Protein AF-A0A3D3QJD1-F1 (afdb_monomer)

Nearest PDB structures (foldseek):
  6xz3-assembly1_A-2  TM=6.275E-01  e=7.577E-01  Homo sapiens
  8dt0-assembly1_A  TM=5.704E-01  e=1.671E+00  synthetic construct
  2ic9-assembly2_B  TM=5.806E-01  e=1.492E+00  Orthohantavirus sinnombreense
  5ic1-assembly1_A  TM=6.171E-01  e=2.939E+00  Mus musculus

Structure (mmCIF, N/CA/C/O backbone):
data_AF-A0A3D3QJD1-F1
#
_entry.id   AF-A0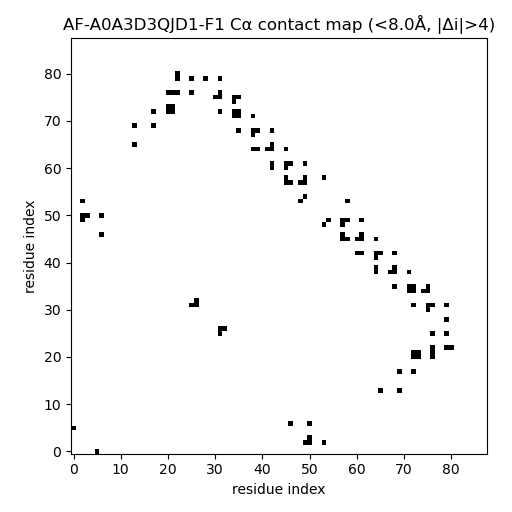A3D3QJD1-F1
#
loop_
_atom_site.group_PDB
_atom_site.id
_atom_site.type_symbol
_atom_site.label_atom_id
_atom_site.label_alt_id
_atom_site.label_comp_id
_atom_site.label_asym_id
_atom_site.label_entity_id
_atom_site.label_seq_id
_atom_site.pdbx_PDB_ins_code
_atom_site.Cartn_x
_atom_site.Cartn_y
_atom_site.Cartn_z
_atom_site.occupancy
_atom_site.B_iso_or_equiv
_atom_site.auth_seq_id
_atom_site.auth_comp_id
_atom_site.auth_asym_id
_atom_site.auth_atom_id
_atom_site.pdbx_PDB_model_num
ATOM 1 N N . MET A 1 1 ? -16.020 13.278 12.713 1.00 56.66 1 MET A N 1
ATOM 2 C CA . MET A 1 1 ? -15.705 12.778 11.361 1.00 56.66 1 MET A CA 1
ATOM 3 C C . MET A 1 1 ? -16.315 11.395 11.264 1.00 56.66 1 MET A C 1
ATOM 5 O O . MET A 1 1 ? -16.147 10.638 12.212 1.00 56.66 1 MET A O 1
ATOM 9 N N . HIS A 1 2 ? -17.104 11.109 10.231 1.00 78.31 2 HIS A N 1
ATOM 10 C CA . HIS A 1 2 ? -17.677 9.773 10.051 1.00 78.31 2 HIS A CA 1
ATOM 11 C C . HIS A 1 2 ? -16.546 8.819 9.629 1.00 78.31 2 HIS A C 1
ATOM 13 O O . HIS A 1 2 ? -15.736 9.202 8.788 1.00 78.31 2 HIS A O 1
ATOM 19 N N . THR A 1 3 ? -16.442 7.611 10.189 1.00 79.69 3 THR A N 1
ATOM 20 C CA . THR A 1 3 ? -15.297 6.714 9.917 1.00 79.69 3 THR A CA 1
ATOM 21 C C . THR A 1 3 ? -15.135 6.415 8.426 1.00 79.69 3 THR A C 1
ATOM 23 O O . THR A 1 3 ? -14.024 6.473 7.912 1.00 79.69 3 THR A O 1
ATOM 26 N N . ALA A 1 4 ? -16.240 6.246 7.695 1.00 84.56 4 ALA A N 1
ATOM 27 C CA . ALA A 1 4 ? -16.203 6.080 6.239 1.00 84.56 4 ALA A CA 1
ATOM 28 C C . ALA A 1 4 ? -15.561 7.275 5.495 1.00 84.56 4 ALA A C 1
ATOM 30 O O . ALA A 1 4 ? -14.873 7.095 4.493 1.00 84.56 4 ALA A O 1
ATOM 31 N N . GLU A 1 5 ? -15.735 8.513 5.982 1.00 90.88 5 GLU A N 1
ATOM 32 C CA . GLU A 1 5 ? -15.052 9.681 5.402 1.00 90.88 5 GLU A CA 1
ATOM 33 C C . GLU A 1 5 ? -13.547 9.647 5.687 1.00 90.88 5 GLU A C 1
ATOM 35 O O . GLU A 1 5 ? -12.756 10.030 4.826 1.00 90.88 5 GLU A O 1
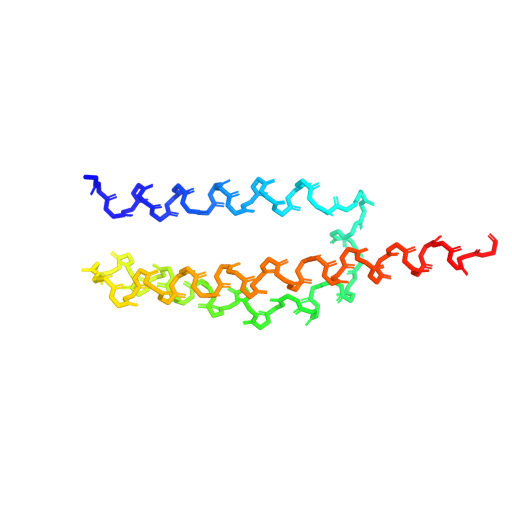ATOM 40 N N . ALA A 1 6 ? -13.154 9.168 6.871 1.00 90.06 6 ALA A N 1
ATOM 41 C CA . ALA A 1 6 ? -11.757 9.017 7.264 1.00 90.06 6 ALA A CA 1
ATOM 42 C C . ALA A 1 6 ? -11.049 7.950 6.417 1.00 90.06 6 ALA A C 1
ATOM 44 O O . ALA A 1 6 ? -9.991 8.218 5.854 1.00 90.06 6 ALA A O 1
ATOM 45 N N . VAL A 1 7 ? -11.676 6.782 6.259 1.00 91.44 7 VAL A N 1
ATOM 46 C CA . VAL A 1 7 ? -11.213 5.682 5.399 1.00 91.44 7 VAL A CA 1
ATOM 47 C C . VAL A 1 7 ? -11.056 6.159 3.960 1.00 91.44 7 VAL A C 1
ATOM 49 O O . VAL A 1 7 ? -9.991 5.992 3.368 1.00 91.44 7 VAL A O 1
ATOM 52 N N . ARG A 1 8 ? -12.067 6.856 3.419 1.00 93.44 8 ARG A N 1
ATOM 53 C CA . ARG A 1 8 ? -11.973 7.458 2.084 1.00 93.44 8 ARG A CA 1
ATOM 54 C C . ARG A 1 8 ? -10.777 8.402 1.982 1.00 93.44 8 ARG A C 1
ATOM 56 O O . ARG A 1 8 ? -10.029 8.327 1.011 1.00 93.44 8 ARG A O 1
ATOM 63 N N . GLN A 1 9 ? -10.581 9.270 2.974 1.00 95.25 9 GLN A N 1
ATOM 64 C CA . GLN A 1 9 ? -9.477 10.224 2.958 1.00 95.25 9 GLN A CA 1
ATOM 65 C C . GLN A 1 9 ? -8.111 9.528 2.989 1.00 95.25 9 GLN A C 1
ATOM 67 O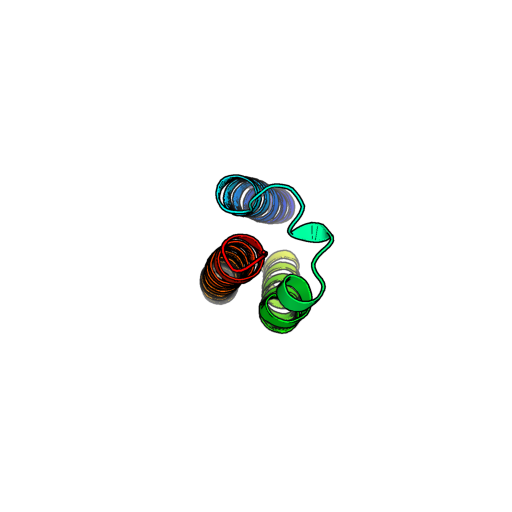 O . GLN A 1 9 ? -7.195 9.972 2.297 1.00 95.25 9 GLN A O 1
ATOM 72 N N . VAL A 1 10 ? -7.973 8.439 3.752 1.00 94.75 10 VAL A N 1
ATOM 73 C CA . VAL A 1 10 ? -6.754 7.620 3.782 1.00 94.75 10 VAL A CA 1
ATOM 74 C C . VAL A 1 10 ? -6.476 7.026 2.398 1.00 94.75 10 VAL A C 1
ATOM 76 O O . VAL A 1 10 ? -5.374 7.207 1.880 1.00 94.75 10 VAL A O 1
ATOM 79 N N . CYS A 1 11 ? -7.474 6.415 1.753 1.00 95.44 11 CYS A N 1
ATOM 80 C CA . CYS A 1 11 ? -7.328 5.861 0.404 1.00 95.44 11 CYS A CA 1
ATOM 81 C C . CYS A 1 11 ? -6.955 6.929 -0.637 1.00 95.44 11 CYS A C 1
ATOM 83 O O . CYS A 1 11 ? -6.072 6.712 -1.465 1.00 95.44 11 CYS A O 1
ATOM 85 N N . GLU A 1 12 ? -7.596 8.101 -0.596 1.00 97.00 12 GLU A N 1
ATOM 86 C CA . GLU A 1 12 ? -7.303 9.215 -1.508 1.00 97.00 12 GLU A CA 1
ATOM 87 C C . GLU A 1 12 ? -5.890 9.779 -1.313 1.00 97.00 12 GLU A C 1
ATOM 89 O O . GLU A 1 12 ? -5.236 10.179 -2.279 1.00 97.00 12 GLU A O 1
ATOM 94 N N . ASN A 1 13 ? -5.410 9.843 -0.070 1.00 96.69 13 ASN A N 1
ATOM 95 C CA . ASN A 1 13 ? -4.051 10.288 0.227 1.00 96.69 13 ASN A CA 1
ATOM 96 C C . ASN A 1 13 ? -3.035 9.281 -0.302 1.00 96.69 13 ASN A C 1
ATOM 98 O O . ASN A 1 13 ? -2.150 9.658 -1.068 1.00 96.69 13 ASN A O 1
ATOM 102 N N . LEU A 1 14 ? -3.227 8.005 0.025 1.00 95.69 14 LEU A N 1
ATOM 103 C CA . LEU A 1 14 ? -2.330 6.944 -0.400 1.00 95.69 14 LEU A CA 1
ATOM 104 C C . LEU A 1 14 ? -2.276 6.828 -1.928 1.00 95.69 14 LEU A C 1
ATOM 106 O O . LEU A 1 14 ? -1.196 6.771 -2.508 1.00 95.69 14 LEU A O 1
ATOM 110 N N . GLY A 1 15 ? -3.427 6.887 -2.604 1.00 95.88 15 GLY A N 1
ATOM 111 C CA . GLY A 1 15 ? -3.487 6.867 -4.066 1.00 95.88 15 GLY A CA 1
ATOM 112 C C . GLY A 1 15 ? -2.715 8.026 -4.707 1.00 95.88 15 GLY A C 1
ATOM 113 O O . GLY A 1 15 ? -1.990 7.818 -5.682 1.00 95.88 15 GLY A O 1
ATOM 114 N N . ARG A 1 16 ? -2.807 9.237 -4.137 1.00 97.38 16 ARG A N 1
ATOM 115 C CA . ARG A 1 16 ? -2.021 10.396 -4.595 1.00 97.38 16 ARG A CA 1
ATOM 116 C C . ARG A 1 16 ? -0.523 10.199 -4.378 1.00 97.38 16 ARG A C 1
ATOM 118 O O . ARG A 1 16 ? 0.263 10.552 -5.255 1.00 97.38 16 ARG A O 1
ATOM 125 N N . GLU A 1 17 ? -0.125 9.646 -3.239 1.00 96.88 17 GLU A N 1
ATOM 126 C CA . GLU A 1 17 ? 1.283 9.388 -2.928 1.00 96.88 17 GLU A CA 1
ATOM 127 C C . GLU A 1 17 ? 1.884 8.309 -3.833 1.00 96.88 17 GLU A C 1
ATOM 129 O O . GLU A 1 17 ? 2.956 8.523 -4.400 1.00 96.88 17 GLU A O 1
ATOM 134 N N . ILE A 1 18 ? 1.169 7.201 -4.050 1.00 96.12 18 ILE A N 1
ATOM 135 C CA . ILE A 1 18 ? 1.557 6.145 -4.995 1.00 96.12 18 ILE A CA 1
ATOM 136 C C . ILE A 1 18 ? 1.724 6.737 -6.397 1.00 96.12 18 ILE A C 1
ATOM 138 O 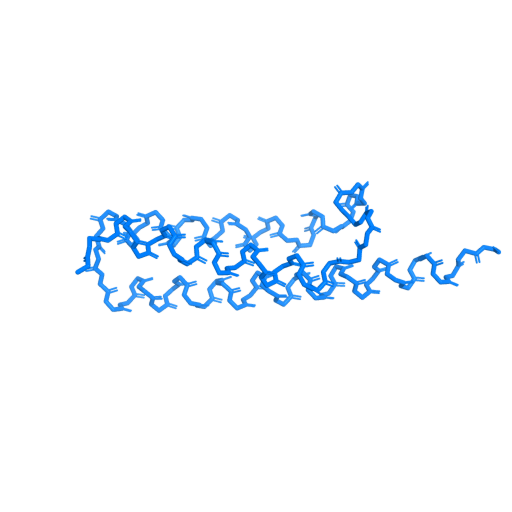O . ILE A 1 18 ? 2.744 6.509 -7.048 1.00 96.12 18 ILE A O 1
ATOM 142 N N . GLN A 1 19 ? 0.764 7.548 -6.856 1.00 95.25 19 GLN A N 1
ATOM 143 C CA . GLN A 1 19 ? 0.839 8.194 -8.167 1.00 95.25 19 GLN A CA 1
ATOM 144 C C . GLN A 1 19 ? 2.060 9.115 -8.301 1.00 95.25 19 GLN A C 1
ATOM 146 O O . GLN A 1 19 ? 2.633 9.204 -9.385 1.00 95.25 19 GLN A O 1
ATOM 151 N N . ALA A 1 20 ? 2.471 9.786 -7.223 1.00 96.25 20 ALA A N 1
ATOM 152 C CA . ALA A 1 20 ? 3.619 10.687 -7.234 1.00 96.25 20 ALA A CA 1
ATOM 153 C C . ALA A 1 2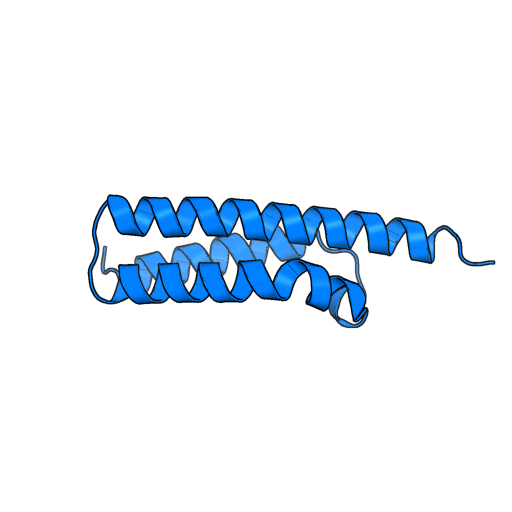0 ? 4.967 9.955 -7.359 1.00 96.25 20 ALA A C 1
ATOM 155 O O . ALA A 1 20 ? 5.914 10.526 -7.898 1.00 96.25 20 ALA A O 1
ATOM 156 N N . ILE A 1 21 ? 5.065 8.713 -6.871 1.00 95.69 21 ILE A N 1
ATOM 157 C CA . ILE A 1 21 ? 6.306 7.917 -6.912 1.00 95.69 21 ILE A CA 1
ATOM 158 C C . ILE A 1 21 ? 6.362 6.926 -8.079 1.00 95.69 21 ILE A C 1
ATOM 160 O O . ILE A 1 21 ? 7.437 6.444 -8.425 1.00 95.69 21 ILE A O 1
ATOM 164 N N . CYS A 1 22 ? 5.218 6.596 -8.677 1.00 94.88 22 CYS A N 1
ATOM 165 C CA . CYS A 1 22 ? 5.127 5.587 -9.723 1.00 94.88 22 CYS A CA 1
ATOM 166 C C . CYS A 1 22 ? 5.499 6.152 -11.105 1.00 94.88 22 CYS A C 1
ATOM 168 O O . CYS A 1 22 ? 4.796 7.028 -11.617 1.00 94.88 22 CYS A O 1
ATOM 170 N N . PRO A 1 23 ? 6.540 5.622 -11.772 1.00 95.00 23 PRO A N 1
ATOM 171 C CA . PRO A 1 23 ? 6.886 6.043 -13.123 1.00 95.00 23 PRO A CA 1
ATOM 172 C C . PRO A 1 23 ? 5.807 5.627 -14.144 1.00 95.00 23 PRO A C 1
ATOM 174 O O . PRO A 1 23 ? 5.134 4.602 -13.971 1.00 95.00 23 PRO A O 1
ATOM 177 N N . PRO A 1 24 ? 5.638 6.376 -15.254 1.00 94.25 24 PRO A N 1
ATOM 178 C CA . PRO A 1 24 ? 4.682 6.022 -16.297 1.00 94.25 24 PRO A CA 1
ATOM 179 C C . PRO A 1 24 ? 4.899 4.601 -16.833 1.00 94.25 24 PRO A C 1
ATOM 181 O O . PRO A 1 24 ? 6.009 4.218 -17.190 1.00 94.25 24 PRO A O 1
ATOM 184 N N . GLY A 1 25 ? 3.818 3.825 -16.932 1.00 94.25 25 GLY A N 1
ATOM 185 C CA . GLY A 1 25 ? 3.848 2.460 -17.468 1.00 94.25 25 GLY A CA 1
ATOM 186 C C . GLY A 1 25 ? 4.059 1.354 -16.432 1.00 94.25 25 GLY A C 1
ATOM 187 O O . GLY A 1 25 ? 3.757 0.204 -16.751 1.00 94.25 25 GLY A O 1
ATOM 188 N N . ILE A 1 26 ? 4.450 1.672 -15.190 1.00 96.38 26 ILE A N 1
ATOM 189 C CA . ILE A 1 26 ? 4.663 0.664 -14.135 1.00 96.38 26 ILE A CA 1
ATOM 190 C C . ILE A 1 26 ? 3.428 -0.201 -13.861 1.00 96.38 26 ILE A C 1
ATOM 192 O O . ILE A 1 26 ? 3.557 -1.400 -13.646 1.00 96.38 26 ILE A O 1
ATOM 196 N N . GLY A 1 27 ? 2.218 0.356 -13.979 1.00 93.62 27 GLY A N 1
ATOM 197 C CA . GLY A 1 27 ? 0.973 -0.403 -13.803 1.00 93.62 27 GLY A CA 1
ATOM 198 C C . GLY A 1 27 ? 0.764 -1.527 -14.830 1.00 93.62 27 GLY A C 1
ATOM 199 O O . GLY A 1 27 ? -0.105 -2.371 -14.642 1.00 93.62 27 GLY A O 1
ATOM 200 N N . ARG A 1 28 ? 1.552 -1.567 -15.913 1.00 95.06 28 ARG A N 1
ATOM 201 C CA . ARG A 1 28 ? 1.561 -2.657 -16.906 1.00 95.06 28 ARG A CA 1
ATOM 202 C C . ARG A 1 28 ? 2.704 -3.653 -16.686 1.00 95.06 28 ARG A C 1
ATOM 204 O O . ARG A 1 28 ? 2.836 -4.601 -17.455 1.00 95.06 28 ARG A O 1
ATOM 211 N N . TRP A 1 29 ? 3.548 -3.430 -15.683 1.00 96.19 29 TRP A N 1
ATOM 212 C CA . TRP A 1 29 ? 4.712 -4.252 -15.391 1.00 96.1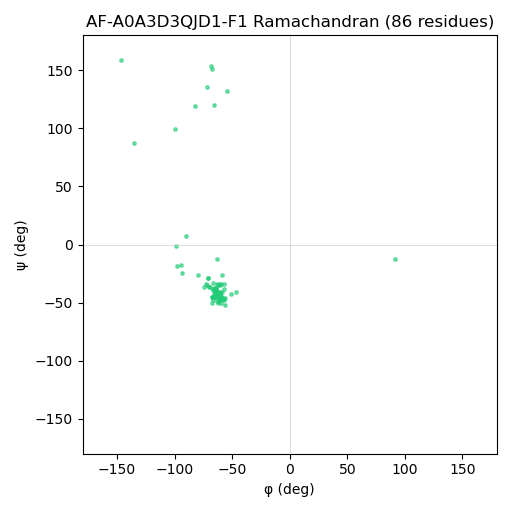9 29 TRP A CA 1
ATOM 213 C C . TRP A 1 29 ? 4.393 -5.221 -14.252 1.00 96.19 29 TRP A C 1
ATOM 215 O O . TRP A 1 29 ? 4.424 -4.850 -13.083 1.00 96.19 29 TRP A O 1
ATOM 225 N N . ASN A 1 30 ? 4.087 -6.474 -14.603 1.00 96.62 30 ASN A N 1
ATOM 226 C CA . ASN A 1 30 ? 3.649 -7.513 -13.657 1.00 96.62 30 ASN A CA 1
ATOM 227 C C . ASN A 1 30 ? 4.486 -7.628 -12.365 1.00 96.62 30 ASN A C 1
ATOM 229 O O . ASN A 1 30 ? 3.871 -7.725 -11.306 1.00 96.62 30 ASN A O 1
ATOM 233 N N . PRO A 1 31 ? 5.832 -7.528 -12.387 1.00 97.06 31 PRO A N 1
ATOM 234 C CA . PRO A 1 31 ? 6.628 -7.599 -11.160 1.00 97.06 31 PRO A CA 1
ATOM 235 C C . PRO A 1 31 ? 6.292 -6.533 -10.107 1.00 97.06 31 PRO A C 1
ATOM 237 O O . PRO A 1 31 ? 6.511 -6.772 -8.923 1.00 97.06 31 PRO A O 1
ATOM 240 N N . ALA A 1 32 ? 5.762 -5.369 -10.502 1.00 96.75 32 ALA A N 1
ATOM 241 C CA . ALA A 1 32 ? 5.293 -4.373 -9.539 1.00 96.75 32 ALA A CA 1
ATOM 242 C C . ALA A 1 32 ? 4.132 -4.918 -8.699 1.00 96.75 32 ALA A C 1
ATOM 244 O O . ALA A 1 32 ? 4.133 -4.769 -7.481 1.00 96.75 32 ALA A O 1
ATOM 245 N N . TRP A 1 33 ? 3.181 -5.599 -9.344 1.00 96.00 33 TRP A N 1
ATOM 246 C CA . TRP A 1 33 ? 2.008 -6.173 -8.687 1.00 96.00 33 TRP A CA 1
ATOM 247 C C . TRP A 1 33 ? 2.385 -7.305 -7.730 1.00 96.00 33 TRP A C 1
ATOM 249 O O . TRP A 1 33 ? 1.871 -7.346 -6.616 1.00 96.00 33 TRP A O 1
ATOM 259 N N . ASP A 1 34 ? 3.351 -8.148 -8.103 1.00 96.81 34 ASP A N 1
ATOM 260 C CA . ASP A 1 34 ? 3.853 -9.220 -7.234 1.00 96.81 34 ASP A CA 1
ATOM 261 C C . ASP A 1 34 ? 4.484 -8.679 -5.936 1.00 96.81 34 ASP A C 1
ATOM 263 O O . ASP A 1 34 ? 4.380 -9.301 -4.879 1.00 96.81 34 ASP A O 1
ATOM 267 N N . LEU A 1 35 ? 5.130 -7.508 -5.994 1.00 95.81 35 LEU A N 1
ATOM 268 C CA . LEU A 1 35 ? 5.774 -6.883 -4.833 1.00 95.81 35 LEU A CA 1
ATOM 269 C C . LEU A 1 35 ? 4.777 -6.268 -3.848 1.00 95.81 35 LEU A C 1
ATOM 271 O O . LEU A 1 35 ? 5.026 -6.293 -2.636 1.00 95.81 35 LEU A O 1
ATOM 275 N N . VAL A 1 36 ? 3.690 -5.693 -4.368 1.00 96.88 36 VAL A N 1
ATOM 276 C CA . VAL A 1 36 ? 2.712 -4.940 -3.569 1.00 96.88 36 VAL A CA 1
ATOM 277 C C . VAL A 1 36 ? 1.547 -5.802 -3.096 1.00 96.88 36 VAL A C 1
ATOM 279 O O . VAL A 1 36 ? 0.978 -5.485 -2.059 1.00 96.88 36 VAL A O 1
ATOM 282 N N . ALA A 1 37 ? 1.225 -6.906 -3.783 1.00 94.94 37 ALA A N 1
ATOM 283 C CA . ALA A 1 37 ? 0.012 -7.695 -3.545 1.00 94.94 37 ALA A CA 1
ATOM 284 C C . ALA A 1 37 ? -0.201 -8.091 -2.077 1.00 94.94 37 ALA A C 1
ATOM 286 O O . ALA A 1 37 ? -1.313 -7.981 -1.570 1.00 94.94 37 ALA A O 1
ATOM 287 N N . SER A 1 38 ? 0.852 -8.522 -1.373 1.00 93.62 38 SER A N 1
ATOM 288 C CA . SER A 1 38 ? 0.717 -8.902 0.038 1.00 93.62 38 SER A CA 1
ATOM 289 C C . SER A 1 38 ? 0.373 -7.705 0.928 1.00 93.62 38 SER A C 1
ATOM 291 O O . SER A 1 38 ? -0.503 -7.810 1.773 1.00 93.62 38 SER A O 1
ATOM 293 N N . ALA A 1 39 ? 1.052 -6.570 0.738 1.00 95.50 39 ALA A N 1
ATOM 294 C CA . ALA A 1 39 ? 0.829 -5.376 1.552 1.00 95.50 39 ALA A CA 1
ATOM 295 C C . ALA A 1 39 ? -0.512 -4.704 1.214 1.00 95.50 39 ALA A C 1
ATOM 297 O O . ALA A 1 39 ? -1.175 -4.190 2.106 1.00 95.50 39 ALA A O 1
ATOM 298 N N . ASP A 1 40 ? -0.931 -4.758 -0.053 1.00 95.88 40 ASP A N 1
ATOM 299 C CA . ASP A 1 40 ? -2.222 -4.245 -0.518 1.00 95.88 40 ASP A CA 1
ATOM 300 C C . ASP A 1 40 ? -3.395 -4.973 0.151 1.00 95.88 40 ASP A C 1
ATOM 302 O O . ASP A 1 40 ? -4.295 -4.336 0.697 1.00 95.88 40 ASP A O 1
ATOM 306 N N . VAL A 1 41 ? -3.342 -6.309 0.207 1.00 97.62 41 VAL A N 1
ATOM 307 C CA . VAL A 1 41 ? -4.362 -7.117 0.892 1.00 97.62 41 VAL A CA 1
ATOM 308 C C . VAL A 1 41 ? -4.432 -6.780 2.381 1.00 97.62 41 VAL A C 1
ATOM 310 O O . VAL A 1 41 ? -5.521 -6.529 2.894 1.00 97.62 41 VAL A O 1
ATOM 313 N N . GLU A 1 42 ? -3.295 -6.741 3.074 1.00 98.31 42 GLU A N 1
ATOM 314 C CA . GLU A 1 42 ? -3.261 -6.466 4.516 1.00 98.31 42 GLU A CA 1
ATOM 315 C C . GLU A 1 42 ? -3.720 -5.038 4.848 1.00 98.31 42 GLU A C 1
ATOM 317 O O . G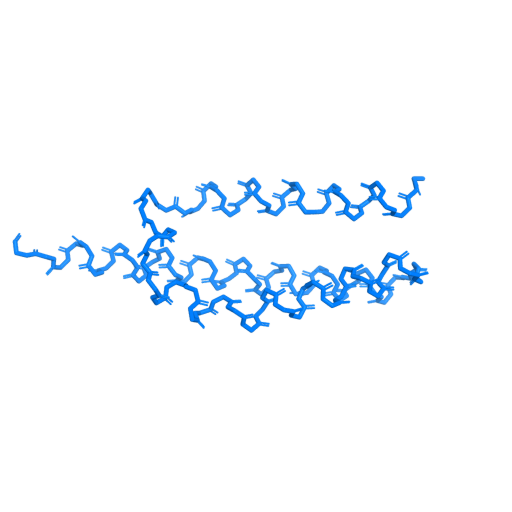LU A 1 42 ? -4.478 -4.824 5.796 1.00 98.31 42 GLU A O 1
ATOM 322 N N . PHE A 1 43 ? -3.349 -4.060 4.020 1.00 98.00 43 PHE A N 1
ATOM 323 C CA . PHE A 1 43 ? -3.830 -2.689 4.148 1.00 98.00 43 PHE A CA 1
ATOM 324 C C . PHE A 1 43 ? -5.353 -2.598 3.984 1.00 98.00 43 PHE A C 1
ATOM 326 O O . PHE A 1 43 ? -6.025 -1.956 4.794 1.00 98.00 43 PHE A O 1
ATOM 333 N N . MET A 1 44 ? -5.919 -3.282 2.985 1.00 96.81 44 MET A N 1
ATOM 334 C CA . MET A 1 44 ? -7.369 -3.325 2.771 1.00 96.81 44 MET A CA 1
ATOM 335 C C . MET A 1 44 ? -8.109 -4.017 3.924 1.00 96.81 44 MET A C 1
ATOM 337 O O . MET A 1 44 ? -9.183 -3.561 4.320 1.00 96.81 44 MET A O 1
ATOM 341 N N . LEU A 1 45 ? -7.536 -5.080 4.501 1.00 97.88 45 LEU A N 1
ATOM 342 C CA . LEU A 1 45 ? -8.090 -5.744 5.685 1.00 97.88 45 LEU A CA 1
ATOM 343 C C . LEU A 1 45 ? -8.065 -4.828 6.916 1.00 97.88 45 LEU A C 1
ATOM 345 O O . LEU A 1 45 ? -9.063 -4.752 7.635 1.00 97.88 45 LEU A O 1
ATOM 349 N N . ALA A 1 46 ? -6.969 -4.097 7.132 1.00 97.62 46 ALA A N 1
ATOM 350 C CA . ALA A 1 46 ? -6.861 -3.130 8.221 1.00 97.62 46 ALA A CA 1
ATOM 351 C C . ALA A 1 46 ? -7.868 -1.980 8.063 1.00 97.62 46 ALA A C 1
ATOM 353 O O . ALA A 1 46 ? -8.532 -1.609 9.031 1.00 97.62 46 ALA A O 1
ATOM 354 N N . LEU A 1 47 ? -8.033 -1.453 6.842 1.00 96.81 47 LEU A N 1
ATOM 355 C CA . LEU A 1 47 ? -9.031 -0.423 6.544 1.00 96.81 47 LEU A CA 1
ATOM 356 C C . LEU A 1 47 ? -10.450 -0.910 6.823 1.00 96.81 47 LEU A C 1
ATOM 358 O O . LEU A 1 47 ? -11.210 -0.203 7.477 1.00 96.81 47 LEU A O 1
ATOM 362 N N . PHE A 1 48 ? -10.791 -2.114 6.360 1.00 96.00 48 PHE A N 1
ATOM 363 C CA . PHE A 1 48 ? -12.105 -2.706 6.591 1.00 96.00 48 PHE A CA 1
ATOM 364 C C . PHE A 1 48 ? -12.390 -2.888 8.087 1.00 96.00 48 PHE A C 1
ATOM 366 O O . PHE A 1 48 ? -13.453 -2.500 8.567 1.00 96.00 48 PHE A O 1
ATOM 373 N N . ALA A 1 49 ? -11.429 -3.434 8.838 1.00 96.62 49 ALA A N 1
ATOM 374 C CA . ALA A 1 49 ? -11.580 -3.635 10.276 1.00 96.62 49 ALA A CA 1
ATOM 375 C C . ALA A 1 49 ? -11.752 -2.303 11.025 1.00 96.62 49 ALA A C 1
ATOM 377 O O . ALA A 1 49 ? -12.596 -2.198 11.915 1.00 96.62 49 ALA A O 1
ATOM 378 N N . TRP A 1 50 ? -10.989 -1.275 10.643 1.00 96.81 50 TRP A N 1
ATOM 379 C CA . TRP A 1 50 ? -11.107 0.057 11.232 1.00 96.81 50 TRP A CA 1
ATOM 380 C C . TRP A 1 50 ? -12.421 0.757 10.865 1.00 96.81 50 TRP A C 1
ATOM 382 O O . TRP A 1 50 ? -12.992 1.455 11.704 1.00 96.81 50 TRP A O 1
ATOM 392 N N . GLU A 1 51 ? -12.921 0.563 9.640 1.00 95.38 51 GLU A N 1
ATOM 393 C CA . GLU A 1 51 ? -14.216 1.089 9.202 1.00 95.38 51 GLU A CA 1
ATOM 394 C C . GLU A 1 51 ? -15.375 0.506 10.021 1.00 95.38 51 GLU A C 1
ATOM 396 O O . GLU A 1 51 ? -16.241 1.259 10.473 1.00 95.38 51 GLU A O 1
ATOM 401 N N . ASP A 1 52 ? -15.363 -0.815 10.227 1.00 95.88 52 ASP A N 1
ATOM 402 C CA . ASP A 1 52 ? -16.378 -1.551 10.988 1.00 95.88 52 ASP A CA 1
ATOM 403 C C . ASP A 1 52 ? -16.342 -1.195 12.482 1.00 95.88 52 ASP A C 1
ATOM 405 O O . ASP A 1 52 ? -17.379 -0.930 13.097 1.00 95.88 52 ASP A O 1
ATOM 409 N N . GLN A 1 53 ? -15.142 -1.149 13.071 1.00 94.94 53 GLN A N 1
ATOM 410 C CA . GLN A 1 53 ? -14.933 -0.926 14.502 1.00 94.94 53 GLN A CA 1
ATOM 411 C C . GLN A 1 53 ? -13.802 0.084 14.745 1.00 94.94 53 GLN A C 1
ATOM 413 O O . GLN A 1 53 ? -12.652 -0.294 14.955 1.00 94.94 53 GLN A O 1
ATOM 418 N N . PRO A 1 54 ? -14.104 1.392 14.775 1.00 93.75 54 PRO A N 1
ATOM 419 C CA . PRO A 1 54 ? -13.078 2.419 14.912 1.00 93.75 54 PRO A CA 1
ATOM 420 C C . PRO A 1 54 ? -12.385 2.354 16.281 1.00 93.75 54 PRO A C 1
ATOM 422 O O . PRO A 1 54 ? -13.020 2.542 17.320 1.00 93.75 54 PRO A O 1
ATOM 425 N N . SER A 1 55 ? -11.070 2.134 16.285 1.00 95.56 55 SER A N 1
ATOM 426 C CA . SER A 1 55 ? -10.224 2.156 17.482 1.00 95.56 55 SER A CA 1
ATOM 427 C C . SER A 1 55 ? -8.824 2.683 17.155 1.00 95.56 55 SER A C 1
ATOM 429 O O . SER A 1 55 ? -8.398 2.642 16.000 1.00 95.56 55 SER A O 1
ATOM 431 N N . GLU A 1 56 ? -8.099 3.164 18.170 1.00 95.38 56 GLU A N 1
ATOM 432 C CA . GLU A 1 56 ? -6.710 3.628 18.010 1.00 95.38 56 GLU A CA 1
ATOM 433 C C . GLU A 1 56 ? -5.774 2.497 17.553 1.00 95.38 56 GLU A C 1
ATOM 435 O O . GLU A 1 56 ? -4.862 2.722 16.761 1.00 95.38 56 GLU A O 1
ATOM 440 N N . GLU A 1 57 ? -6.016 1.267 18.014 1.00 97.62 57 GLU A N 1
ATOM 441 C CA . GLU A 1 57 ? -5.232 0.092 17.626 1.00 97.62 57 GLU A CA 1
ATOM 442 C C . GLU A 1 57 ? -5.413 -0.245 16.141 1.00 97.62 57 GLU A C 1
ATOM 444 O O . GLU A 1 57 ? -4.434 -0.481 15.433 1.00 97.62 57 GLU A O 1
ATOM 449 N N . LEU A 1 58 ? -6.653 -0.229 15.647 1.00 97.31 58 LEU A N 1
ATOM 450 C CA . LEU A 1 58 ? -6.946 -0.513 14.242 1.00 97.31 58 LEU A CA 1
ATOM 451 C C . LEU A 1 58 ? -6.493 0.635 13.334 1.00 97.31 58 LEU A C 1
ATOM 453 O O . LEU A 1 58 ? -5.957 0.384 12.258 1.00 97.31 58 LEU A O 1
ATOM 457 N N . GLU A 1 59 ? -6.587 1.886 13.795 1.00 96.06 59 GLU A N 1
ATOM 458 C CA . GLU A 1 59 ? -5.982 3.022 13.095 1.00 96.06 59 GLU A CA 1
ATOM 459 C C . GLU A 1 59 ? -4.456 2.863 12.975 1.00 96.06 59 GLU A C 1
ATOM 461 O O . GLU A 1 59 ? -3.879 3.131 11.919 1.00 96.06 59 GLU A O 1
ATOM 466 N N . ALA A 1 60 ? -3.783 2.397 14.032 1.00 97.12 60 ALA A N 1
ATOM 467 C CA . ALA A 1 60 ? -2.348 2.132 13.997 1.00 97.12 60 ALA A CA 1
ATOM 468 C C . ALA A 1 60 ? -1.988 1.012 13.004 1.00 97.12 60 ALA A C 1
ATOM 470 O O . ALA A 1 60 ? -0.982 1.129 12.304 1.00 97.12 60 ALA A O 1
ATOM 471 N N . GLN A 1 61 ? -2.821 -0.028 12.882 1.00 98.06 61 GLN A N 1
ATOM 472 C CA . GLN A 1 61 ? -2.642 -1.074 11.867 1.00 98.06 61 GLN A CA 1
ATOM 473 C C . GLN A 1 61 ? -2.808 -0.534 10.441 1.00 98.06 61 GLN A C 1
ATOM 475 O O . GLN A 1 61 ? -2.004 -0.867 9.572 1.00 98.06 61 GLN A O 1
ATOM 480 N N . VAL A 1 62 ? -3.792 0.342 10.202 1.00 97.88 62 VAL A N 1
ATOM 481 C CA . VAL A 1 62 ? -3.963 1.024 8.906 1.00 97.88 62 VAL A CA 1
ATOM 482 C C . VAL A 1 62 ? -2.713 1.825 8.547 1.00 97.88 62 VAL A C 1
ATOM 484 O O . VAL A 1 62 ? -2.237 1.748 7.416 1.00 97.88 62 VAL A O 1
ATOM 487 N N . ARG A 1 63 ? -2.153 2.573 9.506 1.00 97.25 63 ARG A N 1
ATOM 488 C CA . ARG A 1 63 ? -0.921 3.351 9.298 1.00 97.25 63 ARG A CA 1
ATOM 489 C C . ARG A 1 63 ? 0.269 2.446 8.988 1.00 97.25 63 ARG A C 1
ATOM 491 O O . ARG A 1 63 ? 0.950 2.680 7.998 1.00 97.25 63 ARG A O 1
ATOM 498 N N . TYR A 1 64 ? 0.468 1.396 9.785 1.00 98.06 64 TYR A N 1
ATOM 499 C CA . TYR A 1 64 ? 1.552 0.433 9.592 1.00 98.06 64 TYR A CA 1
ATOM 500 C C . TYR A 1 64 ? 1.516 -0.199 8.195 1.00 98.06 64 TYR A C 1
ATOM 502 O O . TYR A 1 64 ? 2.501 -0.151 7.461 1.00 98.06 64 TYR A O 1
ATOM 510 N N . TRP A 1 65 ? 0.363 -0.737 7.791 1.00 98.31 65 TRP A N 1
ATOM 511 C CA . TRP A 1 65 ? 0.236 -1.360 6.477 1.00 98.31 65 TRP A CA 1
ATOM 512 C C . TRP A 1 65 ? 0.266 -0.349 5.328 1.00 98.31 65 TRP A C 1
ATOM 514 O O . TRP A 1 65 ? 0.740 -0.683 4.244 1.00 98.31 65 TRP A O 1
ATOM 524 N N . GLY A 1 66 ? -0.173 0.891 5.559 1.00 97.94 66 GLY A N 1
ATOM 525 C CA . GLY A 1 66 ? -0.011 1.987 4.604 1.00 97.94 66 GLY A CA 1
ATOM 526 C C . GLY A 1 66 ? 1.463 2.307 4.338 1.00 97.94 66 GLY A C 1
ATOM 527 O O . GLY A 1 66 ? 1.861 2.446 3.180 1.00 97.94 66 GLY A O 1
ATOM 528 N N . ASP A 1 67 ? 2.287 2.350 5.388 1.00 97.88 67 ASP A N 1
ATOM 529 C CA . ASP A 1 67 ? 3.733 2.568 5.277 1.00 97.88 67 ASP A CA 1
ATOM 530 C C . ASP A 1 67 ? 4.429 1.407 4.542 1.00 97.88 67 ASP A C 1
ATOM 532 O O . ASP A 1 67 ? 5.211 1.647 3.616 1.00 97.88 67 ASP A O 1
ATOM 536 N N . GLU A 1 68 ? 4.094 0.157 4.883 1.00 98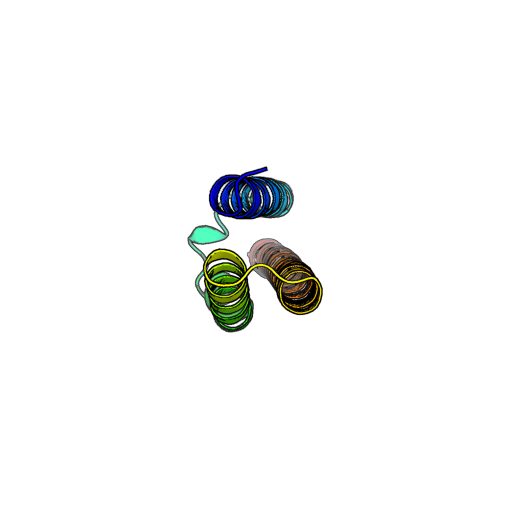.38 68 GLU A N 1
ATOM 537 C CA . GLU A 1 68 ? 4.593 -1.045 4.192 1.00 98.38 68 GLU A CA 1
ATOM 538 C C . GLU A 1 68 ? 4.214 -1.037 2.704 1.00 98.38 68 GLU A C 1
ATOM 540 O O . GLU A 1 68 ? 5.058 -1.265 1.833 1.00 98.38 68 GLU A O 1
ATOM 545 N N . LEU A 1 69 ? 2.956 -0.723 2.377 1.00 97.81 69 LEU A N 1
ATOM 546 C CA . LEU A 1 69 ? 2.487 -0.629 0.994 1.00 97.81 69 LEU A CA 1
ATOM 547 C C . LEU A 1 69 ? 3.254 0.451 0.215 1.00 97.81 69 LEU A C 1
ATOM 549 O O . LEU A 1 69 ? 3.667 0.218 -0.926 1.00 97.81 69 LEU A O 1
ATOM 553 N N . MET A 1 70 ? 3.523 1.603 0.835 1.00 98.06 70 MET A N 1
ATOM 554 C CA . MET A 1 70 ? 4.353 2.650 0.237 1.00 98.06 70 MET A CA 1
ATOM 555 C C . MET A 1 70 ? 5.798 2.203 0.011 1.00 98.06 70 MET A C 1
ATOM 557 O O . MET A 1 70 ? 6.382 2.527 -1.026 1.00 98.06 70 MET A O 1
ATOM 561 N N . GLU A 1 71 ? 6.393 1.456 0.939 1.00 98.00 71 GLU A N 1
ATOM 562 C CA . GLU A 1 71 ? 7.728 0.885 0.753 1.00 98.00 71 GLU A CA 1
ATOM 563 C C . GLU A 1 71 ? 7.768 -0.074 -0.444 1.00 98.00 71 GLU A C 1
ATOM 565 O O . GLU A 1 71 ? 8.659 0.036 -1.293 1.00 98.00 71 GLU A O 1
ATOM 570 N N . ARG A 1 72 ? 6.760 -0.943 -0.594 1.00 98.12 72 ARG A N 1
ATOM 571 C CA . ARG A 1 72 ? 6.664 -1.852 -1.748 1.00 98.12 72 ARG A CA 1
ATOM 572 C C . ARG A 1 72 ? 6.498 -1.112 -3.069 1.00 98.12 72 ARG A C 1
ATOM 574 O O . ARG A 1 72 ? 7.134 -1.500 -4.049 1.00 98.12 72 ARG A O 1
ATOM 581 N N . TRP A 1 73 ? 5.720 -0.031 -3.111 1.00 97.94 73 TRP A N 1
ATOM 582 C CA . TRP A 1 73 ? 5.603 0.792 -4.318 1.00 97.94 73 TRP A CA 1
ATOM 583 C C . TRP A 1 73 ? 6.901 1.524 -4.671 1.00 97.94 73 TRP A C 1
ATOM 585 O O . TRP A 1 73 ? 7.257 1.589 -5.849 1.00 97.94 73 TRP A O 1
ATOM 595 N N . ARG A 1 74 ? 7.652 2.023 -3.680 1.00 97.81 74 ARG A N 1
ATOM 596 C CA . ARG A 1 74 ? 8.983 2.616 -3.917 1.00 97.81 74 ARG A CA 1
ATOM 597 C C . ARG A 1 74 ? 9.963 1.582 -4.464 1.00 97.81 74 ARG A C 1
ATOM 599 O O . ARG A 1 74 ? 10.699 1.870 -5.406 1.00 97.81 74 ARG A O 1
ATOM 606 N N . GLU A 1 75 ? 9.945 0.373 -3.913 1.00 97.62 75 GLU A N 1
ATOM 607 C CA . GLU A 1 75 ? 10.769 -0.730 -4.403 1.00 97.62 75 GLU A CA 1
ATOM 608 C C . GLU A 1 75 ? 10.378 -1.144 -5.828 1.00 97.62 75 GLU A C 1
ATOM 610 O O . GLU A 1 75 ? 11.248 -1.326 -6.682 1.00 97.62 75 GLU A O 1
ATOM 615 N N . ALA A 1 76 ? 9.079 -1.235 -6.120 1.00 97.69 76 ALA A N 1
ATOM 616 C CA . ALA A 1 76 ? 8.582 -1.512 -7.461 1.00 97.69 76 ALA A CA 1
ATOM 617 C C . ALA A 1 76 ? 9.031 -0.438 -8.464 1.00 97.69 76 ALA A C 1
ATOM 619 O O . ALA A 1 76 ? 9.521 -0.781 -9.541 1.00 97.69 76 ALA A O 1
ATOM 620 N N . ALA A 1 77 ? 8.928 0.847 -8.104 1.00 97.25 77 ALA A N 1
ATOM 621 C CA . ALA A 1 77 ? 9.396 1.962 -8.926 1.00 97.25 77 ALA A CA 1
ATOM 622 C C . ALA A 1 77 ? 10.899 1.867 -9.218 1.00 97.25 77 ALA A C 1
ATOM 624 O O . ALA A 1 77 ? 11.308 1.944 -10.377 1.00 97.25 77 ALA A O 1
ATOM 625 N N . ARG A 1 78 ? 11.714 1.599 -8.191 1.00 97.12 78 ARG A N 1
ATOM 626 C CA . ARG A 1 78 ? 13.164 1.426 -8.331 1.00 97.12 78 ARG A CA 1
ATOM 627 C C . ARG A 1 78 ? 13.515 0.279 -9.281 1.00 97.12 78 ARG A C 1
ATOM 629 O O . ARG A 1 78 ? 14.281 0.475 -10.223 1.00 97.12 78 ARG A O 1
ATOM 636 N N . ARG A 1 79 ? 12.925 -0.906 -9.085 1.00 97.00 79 ARG A N 1
ATOM 637 C CA . ARG A 1 79 ? 13.191 -2.066 -9.955 1.00 97.00 79 ARG A CA 1
ATOM 638 C C . ARG A 1 79 ? 12.680 -1.860 -11.379 1.00 97.00 79 ARG A C 1
ATOM 640 O O . ARG A 1 79 ? 13.300 -2.350 -12.322 1.00 97.00 79 ARG A O 1
ATOM 647 N N . PHE A 1 80 ? 11.571 -1.141 -11.545 1.00 96.62 80 PHE A N 1
ATOM 648 C CA . PHE A 1 80 ? 11.055 -0.778 -12.861 1.00 96.62 80 PHE A CA 1
ATOM 649 C C . PHE A 1 80 ? 12.065 0.095 -13.607 1.00 96.62 80 PHE A C 1
ATOM 651 O O . PHE A 1 80 ? 12.422 -0.217 -14.743 1.00 96.62 80 PHE A O 1
ATOM 658 N N . GLU A 1 81 ? 12.566 1.153 -12.968 1.00 95.00 81 GLU A N 1
ATOM 659 C CA . GLU A 1 81 ? 13.579 2.024 -13.564 1.00 95.00 81 GLU A CA 1
ATOM 660 C C . GLU A 1 81 ? 14.863 1.267 -13.908 1.00 95.00 81 GLU A C 1
ATOM 662 O O . GLU A 1 81 ? 15.399 1.454 -14.996 1.00 95.00 81 GLU A O 1
ATOM 667 N N . GLU A 1 82 ? 15.343 0.389 -13.025 1.00 94.94 82 GLU A N 1
ATOM 668 C CA . GLU A 1 82 ? 16.525 -0.447 -13.275 1.00 94.94 82 GLU A CA 1
ATOM 669 C C . GLU A 1 82 ? 16.330 -1.343 -14.510 1.00 94.94 82 GLU A C 1
ATOM 671 O O . GLU A 1 82 ? 17.188 -1.366 -15.394 1.00 94.94 82 GLU A O 1
ATOM 676 N N . ALA A 1 83 ? 15.178 -2.011 -14.625 1.00 93.56 83 ALA A N 1
ATOM 677 C CA . ALA A 1 83 ? 14.858 -2.868 -15.766 1.00 93.56 83 ALA A CA 1
ATOM 678 C C . ALA A 1 83 ? 14.777 -2.097 -17.098 1.00 93.56 83 ALA A C 1
ATOM 680 O O . ALA A 1 83 ? 15.153 -2.632 -18.138 1.00 93.56 83 ALA A O 1
ATOM 681 N N . HIS A 1 84 ? 14.316 -0.842 -17.074 1.00 89.44 84 HIS A N 1
ATOM 682 C CA . HIS A 1 84 ? 14.133 -0.020 -18.279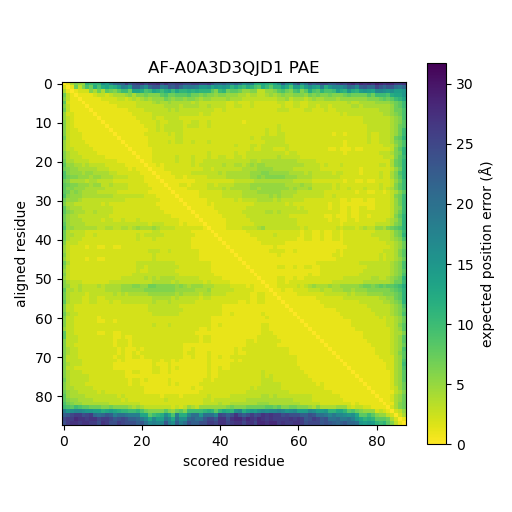 1.00 89.44 84 HIS A CA 1
ATOM 683 C C . HIS A 1 84 ? 15.336 0.879 -18.596 1.00 89.44 84 HIS A C 1
ATOM 685 O O . HIS A 1 84 ? 15.480 1.326 -19.731 1.00 89.44 84 HIS A O 1
ATOM 691 N N . ARG A 1 85 ? 16.233 1.111 -17.631 1.00 83.38 85 ARG A N 1
ATOM 692 C CA . ARG A 1 85 ? 17.550 1.729 -17.852 1.00 83.38 85 ARG A CA 1
ATOM 693 C C . ARG A 1 85 ? 18.560 0.722 -18.409 1.00 83.38 85 ARG A C 1
ATOM 695 O O . ARG A 1 85 ? 19.498 1.127 -19.083 1.00 83.38 85 ARG A O 1
ATOM 702 N N . ALA A 1 86 ? 18.363 -0.568 -18.132 1.00 62.75 86 ALA A N 1
ATOM 703 C CA . ALA A 1 86 ? 19.195 -1.669 -18.618 1.00 62.75 86 ALA A CA 1
ATOM 704 C C . ALA A 1 86 ? 18.738 -2.264 -19.971 1.00 62.75 86 ALA A C 1
ATOM 706 O O . ALA A 1 86 ? 19.272 -3.292 -20.391 1.00 62.75 86 ALA A O 1
ATOM 707 N N . GLY A 1 87 ? 17.758 -1.653 -20.651 1.00 49.75 87 GLY A N 1
ATOM 708 C CA . GLY A 1 87 ? 17.410 -2.008 -22.034 1.00 49.75 87 GLY A CA 1
ATOM 709 C C . GLY A 1 87 ? 18.521 -1.609 -23.025 1.00 49.75 87 GLY A C 1
ATOM 710 O O . GLY A 1 87 ? 19.284 -0.699 -22.702 1.00 49.75 87 GLY A O 1
ATOM 711 N N . PRO A 1 88 ? 18.651 -2.287 -24.186 1.00 49.59 88 PRO A N 1
ATOM 712 C CA . PRO A 1 88 ? 19.691 -2.001 -25.183 1.00 49.59 88 PRO A CA 1
ATOM 713 C C . PRO A 1 88 ? 19.664 -0.560 -25.708 1.00 49.59 88 PRO A C 1
ATOM 715 O O . PRO A 1 88 ? 18.559 0.026 -25.791 1.00 49.59 88 PRO A O 1
#

Solvent-accessible surface area (backbone atoms only — not comparable to full-atom values): 4784 Å² total; per-residue (Å²): 131,58,54,67,60,52,54,51,49,51,52,57,49,49,52,52,51,51,58,73,62,49,57,92,67,48,94,77,40,66,71,36,53,70,58,26,48,67,34,49,52,52,24,51,51,26,47,51,50,22,55,78,54,78,43,74,68,35,49,50,45,29,51,53,28,48,53,52,30,50,52,29,47,52,52,32,31,52,53,50,49,53,59,66,67,67,52,135

Secondary structure (DSSP, 8-state):
--HHHHHHHHHHHHHHHHHHHPPTTGGG-HHHHHHHHHHHHHHHHHHHHHHHS--HHHHHHHHHHHHHHHHHHHHHHHHHHHHHHS--

Sequence (88 aa):
MHTAEAVRQVCENLGREIQAICPPGIGRWNPAWDLVASADVEFMLALFAWEDQPSEELEAQVRYWGDELMERWREAARRFEEAHRAGP

pLDDT: mean 93.56, std 9.27, range [49.59, 98.38]

Foldseek 3Di:
DQLVVVLVVLVVVLVVLLVVQADPPLVVPVVLCVQQVVLVVQLVVLSVVCNVPPDPVSVVSNVVSSVSNSVSSNVSRVVVCVVVVPDD

Radius of gyration: 14.78 Å; Cα contacts (8 Å, |Δi|>4): 65; chains: 1; bounding box: 37×22×43 Å

Mean predicted aligned error: 3.59 Å